Protein AF-A0A0N4VW31-F1 (afdb_monomer_lite)

Radius of gyration: 14.61 Å; chains: 1; bounding box: 34×26×41 Å

Foldseek 3Di:
DDKDKDKWKAFPVPRHTQDWDQCCPLDPPDRTDGDDDAQTKIKMKMAIVVAWAWAWKDKQNDIWGWDDPDRRRRITMTMDHRYPPDDDDVSDDDDIDIDIDTD

Organism: Haemonchus placei (NCBI:txid6290)

Sequence (103 aa):
RVLNISLYFSRSSTGEPVAFKVDGERFEGGSKTLKFSTNAKYKITLSSKPPAEFHHMHLAGCDLQLHTDDPKSGQYSTEWNTTGIDVCKKGARNNIGLILQVS

pLDDT: mean 90.2, std 7.41, range [69.06, 97.94]

InterPro domains:
  IPR029204 CB1 cannabinoid receptor-interacting protein 1 [PF15043] (3-102)
  IPR029204 CB1 cannabinoid receptor-interacting protein 1 [PTHR31952] (3-102)

Structure (mmCIF, N/CA/C/O backbone):
data_AF-A0A0N4VW31-F1
#
_entry.id   AF-A0A0N4VW31-F1
#
loop_
_atom_site.group_PDB
_atom_site.id
_atom_site.type_symbol
_atom_site.label_atom_id
_atom_site.label_alt_id
_atom_site.label_comp_id
_atom_site.label_asym_id
_atom_site.label_entity_id
_atom_site.label_seq_id
_atom_site.pdbx_PDB_ins_code
_atom_site.Cartn_x
_atom_site.Cartn_y
_atom_site.Cartn_z
_atom_site.occupancy
_atom_site.B_iso_or_equiv
_atom_site.auth_seq_id
_atom_site.auth_comp_id
_atom_site.auth_asym_id
_atom_site.auth_atom_id
_atom_site.pdbx_PDB_model_num
ATOM 1 N N . ARG A 1 1 ? 19.402 -13.123 -7.215 1.00 70.56 1 ARG A N 1
ATOM 2 C CA . ARG A 1 1 ? 19.283 -11.682 -7.556 1.00 70.56 1 ARG A CA 1
ATOM 3 C C . ARG A 1 1 ? 18.501 -11.020 -6.431 1.00 70.56 1 ARG A C 1
ATOM 5 O O . ARG A 1 1 ? 17.471 -11.564 -6.069 1.00 70.56 1 ARG A O 1
ATOM 12 N N . VAL A 1 2 ? 19.004 -9.942 -5.830 1.00 86.69 2 VAL A N 1
ATOM 13 C CA . VAL A 1 2 ? 18.296 -9.242 -4.741 1.00 86.69 2 VAL A CA 1
ATOM 14 C C . VAL A 1 2 ? 17.374 -8.191 -5.358 1.00 86.69 2 VAL A C 1
ATOM 16 O O . VAL A 1 2 ? 17.824 -7.417 -6.202 1.00 86.69 2 VAL A O 1
ATOM 19 N N . LEU A 1 3 ? 16.098 -8.191 -4.966 1.00 90.44 3 LEU A N 1
ATOM 20 C CA . LEU A 1 3 ? 15.106 -7.192 -5.360 1.00 90.44 3 LEU A CA 1
ATOM 21 C C . LEU A 1 3 ? 14.827 -6.291 -4.158 1.00 90.44 3 LEU A C 1
ATOM 23 O O . LEU A 1 3 ? 14.275 -6.745 -3.159 1.00 90.44 3 LEU A O 1
ATOM 27 N N . ASN A 1 4 ? 15.221 -5.024 -4.241 1.00 94.94 4 ASN A N 1
ATOM 28 C CA . ASN A 1 4 ? 14.899 -4.048 -3.208 1.00 94.94 4 ASN A CA 1
ATOM 29 C C . ASN A 1 4 ? 13.517 -3.476 -3.490 1.00 94.94 4 ASN A C 1
ATOM 31 O O . ASN A 1 4 ? 13.303 -2.904 -4.557 1.00 94.94 4 ASN A O 1
ATOM 35 N N . ILE A 1 5 ? 12.608 -3.612 -2.530 1.00 94.88 5 ILE A N 1
ATOM 36 C CA . ILE A 1 5 ? 11.237 -3.117 -2.620 1.00 94.88 5 ILE A CA 1
ATOM 37 C C . ILE A 1 5 ? 11.085 -1.961 -1.638 1.00 94.88 5 ILE A C 1
ATOM 39 O O . ILE A 1 5 ? 11.483 -2.065 -0.480 1.00 94.88 5 ILE A O 1
ATOM 43 N N . SER A 1 6 ? 10.527 -0.844 -2.092 1.00 95.38 6 SER A N 1
ATOM 44 C CA . SER A 1 6 ? 10.175 0.282 -1.229 1.00 95.38 6 SER A CA 1
ATOM 45 C C . SER A 1 6 ? 8.690 0.576 -1.352 1.00 95.38 6 SER A C 1
ATOM 47 O O . SER A 1 6 ? 8.169 0.748 -2.454 1.00 95.38 6 SER A O 1
ATOM 49 N N . LEU A 1 7 ? 8.028 0.631 -0.199 1.00 94.88 7 LEU A N 1
ATOM 50 C CA . LEU A 1 7 ? 6.617 0.955 -0.065 1.00 94.88 7 LEU A CA 1
ATOM 51 C C . LEU A 1 7 ? 6.475 2.281 0.657 1.00 94.88 7 LEU A C 1
ATOM 53 O O . LEU A 1 7 ? 7.103 2.513 1.690 1.00 94.88 7 LEU A O 1
ATOM 57 N N . TYR A 1 8 ? 5.609 3.122 0.123 1.00 95.88 8 TYR A N 1
ATOM 58 C CA . TYR A 1 8 ? 5.238 4.386 0.719 1.00 95.88 8 TYR A CA 1
ATOM 59 C C . TYR A 1 8 ? 3.730 4.421 0.911 1.00 95.88 8 TYR A C 1
ATOM 61 O O . TYR A 1 8 ? 2.983 4.095 -0.006 1.00 95.88 8 TYR A O 1
ATOM 69 N N . PHE A 1 9 ? 3.293 4.827 2.098 1.00 96.56 9 PHE A N 1
ATOM 70 C CA . PHE A 1 9 ? 1.885 4.923 2.458 1.00 96.56 9 PHE A CA 1
ATOM 71 C C . PHE A 1 9 ? 1.564 6.374 2.798 1.00 96.56 9 PHE A C 1
ATOM 73 O O . PHE A 1 9 ? 2.249 6.980 3.626 1.00 96.56 9 PHE A O 1
ATOM 80 N N . SER A 1 10 ? 0.497 6.914 2.220 1.00 97.50 10 SER A N 1
ATOM 81 C CA . SER A 1 10 ? -0.049 8.216 2.599 1.00 97.50 10 SER A CA 1
ATOM 82 C C . SER A 1 10 ? -1.566 8.180 2.689 1.00 97.50 10 SER A C 1
ATOM 84 O O . SER A 1 10 ? -2.228 7.368 2.047 1.00 97.50 10 SER A O 1
ATOM 86 N N . ARG A 1 11 ? -2.145 9.041 3.523 1.00 97.25 11 ARG A N 1
ATOM 87 C CA . ARG A 1 11 ? -3.599 9.112 3.690 1.00 97.25 11 ARG A CA 1
ATOM 88 C C . ARG A 1 11 ? -4.222 9.730 2.436 1.00 97.25 11 ARG A C 1
ATOM 90 O O . ARG A 1 11 ? -3.857 10.846 2.083 1.00 97.25 11 ARG A O 1
ATOM 97 N N . SER A 1 12 ? -5.175 9.061 1.782 1.00 96.69 12 SER A N 1
ATOM 98 C CA . SER A 1 12 ? -5.752 9.547 0.513 1.00 96.69 12 SER A CA 1
ATOM 99 C C . SER A 1 12 ? -6.409 10.926 0.656 1.00 96.69 12 SER A C 1
ATOM 101 O O . SER A 1 12 ? -6.365 11.726 -0.270 1.00 96.69 12 SER A O 1
ATOM 103 N N . SER A 1 13 ? -6.992 11.226 1.821 1.00 94.94 13 SER A N 1
ATOM 104 C CA . SER A 1 13 ? -7.706 12.486 2.069 1.00 94.94 13 SER A CA 1
ATOM 105 C C . SER A 1 13 ? -6.799 13.696 2.307 1.00 94.94 13 SER A C 1
ATOM 107 O O . SER A 1 13 ? -7.234 14.817 2.076 1.00 94.94 13 SER A O 1
ATOM 109 N N . THR A 1 14 ? -5.582 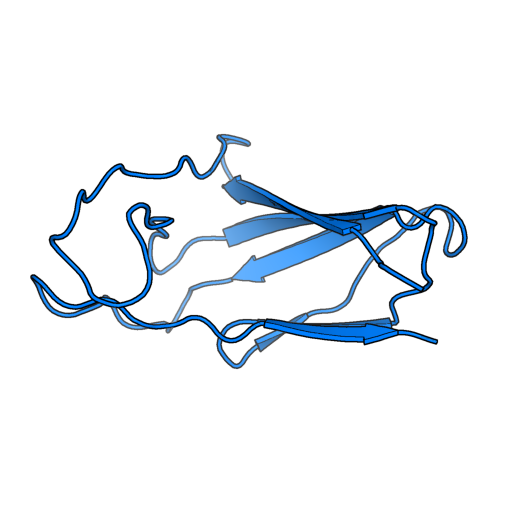13.493 2.823 1.00 95.56 14 THR A N 1
ATOM 110 C CA . THR A 1 14 ? -4.680 14.595 3.224 1.00 95.56 14 THR A CA 1
ATOM 111 C C . THR A 1 14 ? -3.327 14.565 2.518 1.00 95.56 14 THR A C 1
ATOM 113 O O . THR A 1 14 ? -2.598 15.547 2.556 1.00 95.56 14 THR A O 1
ATOM 116 N N . GLY A 1 15 ? -2.959 13.449 1.887 1.00 95.12 15 GLY A N 1
ATOM 117 C CA . GLY A 1 15 ? -1.627 13.221 1.324 1.00 95.12 15 GLY A CA 1
ATOM 118 C C . GLY A 1 15 ? -0.533 12.997 2.372 1.00 95.12 15 GLY A C 1
ATOM 119 O O . GLY A 1 15 ? 0.610 12.723 2.007 1.00 95.12 15 GLY A O 1
ATOM 120 N N . GLU A 1 16 ? -0.860 13.071 3.664 1.00 95.69 16 GLU A N 1
ATOM 121 C CA . GLU A 1 16 ? 0.121 12.974 4.743 1.00 95.69 16 GLU A CA 1
ATOM 122 C C . GLU A 1 16 ? 0.740 11.569 4.820 1.00 95.69 16 GLU A C 1
ATOM 124 O O . GLU A 1 16 ? 0.009 10.571 4.736 1.00 95.69 16 GLU A O 1
ATOM 129 N N . PRO A 1 17 ? 2.070 11.464 5.007 1.00 95.25 17 PRO A N 1
ATOM 130 C CA . PRO A 1 17 ? 2.754 10.184 5.130 1.00 95.25 17 PRO A CA 1
ATOM 131 C C . PRO A 1 17 ? 2.318 9.424 6.384 1.00 95.25 17 PRO A C 1
ATOM 133 O O . PRO A 1 17 ? 2.202 9.986 7.476 1.00 95.25 17 PRO A O 1
ATOM 136 N N . VAL A 1 18 ? 2.192 8.104 6.261 1.00 93.69 18 VAL A N 1
ATOM 137 C CA . VAL A 1 18 ? 2.137 7.221 7.429 1.00 93.69 18 VAL A CA 1
ATOM 138 C C . VAL A 1 18 ? 3.559 7.048 7.956 1.00 93.69 18 VAL A C 1
ATOM 140 O O . VAL A 1 18 ? 4.353 6.277 7.422 1.00 93.69 18 VAL A O 1
ATOM 143 N N . ALA A 1 19 ? 3.890 7.791 9.009 1.00 84.25 19 ALA A N 1
ATOM 144 C CA . ALA A 1 19 ? 5.200 7.719 9.641 1.00 84.25 19 ALA A CA 1
ATOM 145 C C . ALA A 1 19 ? 5.326 6.510 10.583 1.00 84.25 19 ALA A C 1
ATOM 147 O O . ALA A 1 19 ? 4.379 6.121 11.277 1.00 84.25 19 ALA A O 1
ATOM 148 N N . PHE A 1 20 ? 6.537 5.957 10.660 1.00 84.19 20 PHE A N 1
ATOM 149 C CA . PHE A 1 20 ? 6.883 4.970 11.677 1.00 84.19 20 PHE A CA 1
ATOM 150 C C . PHE A 1 20 ? 6.814 5.581 13.073 1.00 84.19 20 PHE A C 1
ATOM 152 O O . PHE A 1 20 ? 7.315 6.680 13.318 1.00 84.19 20 PHE A O 1
ATOM 159 N N . LYS A 1 21 ? 6.267 4.820 14.018 1.00 82.31 21 LYS A N 1
ATOM 160 C CA . LYS A 1 21 ? 6.457 5.075 15.443 1.00 82.31 21 LYS A CA 1
ATOM 161 C C . LYS A 1 21 ? 7.609 4.223 15.944 1.00 82.31 21 LYS A C 1
ATOM 163 O O . LYS A 1 21 ? 7.728 3.067 15.555 1.00 82.31 21 LYS A O 1
ATOM 168 N N . VAL A 1 22 ? 8.467 4.814 16.768 1.00 81.38 22 VAL A N 1
ATOM 169 C CA . VAL A 1 22 ? 9.527 4.082 17.464 1.00 81.38 22 VAL A CA 1
ATOM 170 C C . VAL A 1 22 ? 8.893 3.422 18.677 1.00 81.38 22 VAL A C 1
ATOM 172 O O . VAL A 1 22 ? 8.353 4.111 19.540 1.00 81.38 22 VAL A O 1
ATOM 175 N N . ASP A 1 23 ? 8.936 2.095 18.714 1.00 79.81 23 ASP A N 1
ATOM 176 C CA . ASP A 1 23 ? 8.377 1.301 19.808 1.00 79.81 23 ASP A CA 1
ATOM 177 C C . ASP A 1 23 ? 9.476 0.660 20.683 1.00 79.81 23 ASP A C 1
ATOM 179 O O . ASP A 1 23 ? 9.160 0.062 21.708 1.00 79.81 23 ASP A O 1
ATOM 183 N N . GLY A 1 24 ? 10.761 0.814 20.332 1.00 80.81 24 GLY A N 1
ATOM 184 C CA . GLY A 1 24 ? 11.874 0.205 21.074 1.00 80.81 24 GLY A CA 1
ATOM 185 C C . GLY A 1 24 ? 11.790 -1.322 21.035 1.00 80.81 24 GLY A C 1
ATOM 186 O O . GLY A 1 24 ? 11.440 -1.881 20.008 1.00 80.81 24 GLY A O 1
ATOM 187 N N . GLU A 1 25 ? 12.052 -2.004 22.146 1.00 78.69 25 GLU A N 1
ATOM 188 C CA . GLU A 1 25 ? 11.906 -3.471 22.250 1.00 78.69 25 GLU A CA 1
ATOM 189 C C . GLU A 1 25 ? 10.533 -3.894 22.794 1.00 78.69 25 GLU A C 1
ATOM 191 O O . GLU A 1 25 ? 10.347 -4.997 23.296 1.00 78.69 25 GLU A O 1
ATOM 196 N N . ARG A 1 26 ? 9.540 -2.999 22.727 1.00 74.12 26 ARG A N 1
ATOM 197 C CA . ARG A 1 26 ? 8.220 -3.236 23.322 1.00 74.12 26 ARG A CA 1
ATOM 198 C C . ARG A 1 26 ? 7.446 -4.380 22.660 1.00 74.12 26 ARG A C 1
ATOM 200 O O . ARG A 1 26 ? 6.578 -4.959 23.310 1.00 74.12 26 ARG A O 1
ATOM 207 N N . PHE A 1 27 ? 7.692 -4.652 21.380 1.00 75.81 27 PHE A N 1
ATOM 208 C CA . PHE A 1 27 ? 6.971 -5.663 20.611 1.00 75.81 27 PHE A CA 1
ATOM 209 C C . PHE A 1 27 ? 7.954 -6.598 19.909 1.00 75.81 27 PHE A C 1
ATOM 211 O O . PHE A 1 27 ? 8.936 -6.147 19.319 1.00 75.81 27 PHE A O 1
ATOM 218 N N . GLU A 1 28 ? 7.666 -7.898 19.942 1.00 69.06 28 GLU A N 1
ATOM 219 C CA . GLU A 1 28 ? 8.384 -8.875 19.126 1.00 69.06 28 GLU A CA 1
ATOM 220 C C . GLU A 1 28 ? 8.197 -8.559 17.632 1.00 69.06 28 GLU A C 1
ATOM 222 O O . GLU A 1 28 ? 7.107 -8.186 17.196 1.00 69.06 28 GLU A O 1
ATOM 227 N N . GLY A 1 29 ? 9.264 -8.702 16.840 1.00 69.25 29 GLY A N 1
ATOM 228 C CA . GLY A 1 29 ? 9.221 -8.523 15.382 1.00 69.25 29 GLY A CA 1
ATOM 229 C C . GLY A 1 29 ? 9.689 -7.161 14.854 1.00 69.25 29 GLY A C 1
ATOM 230 O O . GLY A 1 29 ? 9.792 -7.002 13.639 1.00 69.25 29 GLY A O 1
ATOM 231 N N . GLY A 1 30 ? 10.042 -6.198 15.715 1.00 70.44 30 GLY A N 1
ATOM 232 C CA . GLY A 1 30 ? 10.764 -5.001 15.273 1.00 70.44 30 GLY A CA 1
ATOM 233 C C . GLY A 1 30 ? 10.675 -3.796 16.204 1.00 70.44 30 GLY A C 1
ATOM 234 O O . GLY A 1 30 ? 9.807 -3.701 17.063 1.00 70.44 30 GLY A O 1
ATOM 235 N N . SER A 1 31 ? 11.564 -2.823 15.980 1.00 78.44 31 SER A N 1
ATOM 236 C CA . SER A 1 31 ? 11.651 -1.598 16.789 1.00 78.44 31 SER A CA 1
ATOM 237 C C . SER A 1 31 ? 10.753 -0.448 16.325 1.00 78.44 31 SER A C 1
ATOM 239 O O . SER A 1 31 ? 10.763 0.646 16.909 1.00 78.44 31 SER A O 1
ATOM 241 N N . LYS A 1 32 ? 9.988 -0.671 15.250 1.00 81.94 32 LYS A N 1
ATOM 242 C CA . LYS A 1 32 ? 9.138 0.331 14.607 1.00 81.94 32 LYS A CA 1
ATOM 243 C C . LYS A 1 32 ? 7.821 -0.281 14.140 1.00 81.94 32 LYS A C 1
ATOM 245 O O . LYS A 1 32 ? 7.824 -1.347 13.535 1.00 81.94 32 LYS A O 1
ATOM 250 N N . THR A 1 33 ? 6.724 0.453 14.314 1.00 85.31 33 THR A N 1
ATOM 251 C CA . THR A 1 33 ? 5.401 0.080 13.783 1.00 85.31 33 THR A CA 1
ATOM 252 C C . THR A 1 33 ? 4.831 1.204 12.914 1.00 85.31 33 THR A C 1
ATOM 254 O O . THR A 1 33 ? 4.939 2.384 13.260 1.00 85.31 33 THR A O 1
ATOM 257 N N . LEU A 1 34 ? 4.163 0.854 11.812 1.00 88.69 34 LEU A N 1
ATOM 258 C CA . LEU A 1 34 ? 3.272 1.769 11.089 1.00 88.69 34 LEU A CA 1
ATOM 259 C C . LEU A 1 34 ? 1.892 1.797 11.751 1.00 88.69 34 LEU A C 1
ATOM 261 O O . LEU A 1 34 ? 1.361 0.764 12.158 1.00 88.69 34 LEU A O 1
ATOM 265 N N . LYS A 1 35 ? 1.293 2.985 11.870 1.00 88.94 35 LYS A N 1
ATOM 266 C CA . LYS A 1 35 ? -0.008 3.150 12.528 1.00 88.94 35 LYS A CA 1
ATOM 267 C C . LYS A 1 35 ? -1.059 3.622 11.529 1.00 88.94 35 LYS A C 1
ATOM 269 O O . LYS A 1 35 ? -1.040 4.776 11.112 1.00 88.94 35 LYS A O 1
ATOM 274 N N . PHE A 1 36 ? -1.995 2.736 11.212 1.00 92.50 36 PHE A N 1
ATOM 275 C CA . PHE A 1 36 ? -3.132 3.024 10.343 1.00 92.50 36 PHE A CA 1
ATOM 276 C C . PHE A 1 36 ? -4.392 3.296 11.174 1.00 92.50 36 PHE A C 1
ATOM 278 O O . PHE A 1 36 ? -4.571 2.749 12.265 1.00 92.50 36 PHE A O 1
ATOM 285 N N . SER A 1 37 ? -5.248 4.178 10.671 1.00 92.50 37 SER A N 1
ATOM 286 C CA . SER A 1 37 ? -6.609 4.382 11.158 1.00 92.50 37 SER A CA 1
ATOM 287 C C . SER A 1 37 ? -7.532 3.375 10.479 1.00 92.50 37 SER A C 1
ATOM 289 O O . SER A 1 37 ? -7.346 3.065 9.302 1.00 92.50 37 SER A O 1
ATOM 291 N N . THR A 1 38 ? -8.543 2.903 11.200 1.00 92.00 38 THR A N 1
ATOM 292 C CA . THR A 1 38 ? -9.676 2.192 10.598 1.00 92.00 38 THR A CA 1
ATOM 293 C C . THR A 1 38 ? -10.598 3.196 9.904 1.00 92.00 38 THR A C 1
ATOM 295 O O . THR A 1 38 ? -10.523 4.397 10.189 1.00 92.00 38 THR A O 1
ATOM 298 N N . ASN A 1 39 ? -11.446 2.719 8.987 1.00 94.12 39 ASN A N 1
ATOM 299 C CA . ASN A 1 39 ? -12.373 3.562 8.218 1.00 94.12 39 ASN A CA 1
ATOM 300 C C . ASN A 1 39 ? -11.667 4.723 7.492 1.00 94.12 39 ASN A C 1
ATOM 302 O O . ASN A 1 39 ? -12.134 5.864 7.490 1.00 94.12 39 ASN A O 1
ATOM 306 N N . ALA A 1 40 ? -10.499 4.441 6.916 1.00 95.88 40 ALA A N 1
ATOM 307 C CA . ALA A 1 40 ? -9.687 5.401 6.188 1.00 95.88 40 ALA A CA 1
ATOM 308 C C . ALA A 1 40 ? -9.167 4.797 4.880 1.00 95.88 40 ALA A C 1
ATOM 310 O O . ALA A 1 40 ? -9.060 3.583 4.725 1.00 95.88 40 ALA A O 1
ATOM 311 N N . LYS A 1 41 ? -8.816 5.669 3.937 1.00 97.69 41 LYS A N 1
ATOM 312 C CA . LYS A 1 41 ? -8.206 5.292 2.661 1.00 97.69 41 LYS A CA 1
ATOM 313 C C . LYS A 1 41 ? -6.750 5.728 2.625 1.00 97.69 41 LYS A C 1
ATOM 315 O O . LYS A 1 41 ? -6.426 6.836 3.068 1.00 97.69 41 LYS A O 1
ATOM 320 N N . TYR A 1 42 ? -5.897 4.862 2.099 1.00 97.81 42 TYR A N 1
ATOM 321 C CA . TYR A 1 42 ? -4.468 5.093 1.964 1.00 97.81 42 TYR A CA 1
ATOM 322 C C . TYR A 1 42 ? -4.023 4.864 0.527 1.00 97.81 42 TYR A C 1
ATOM 324 O O . TYR A 1 42 ? -4.262 3.795 -0.028 1.00 97.81 42 TYR A O 1
ATOM 332 N N . LYS A 1 43 ? -3.303 5.831 -0.042 1.00 97.94 43 LYS A N 1
A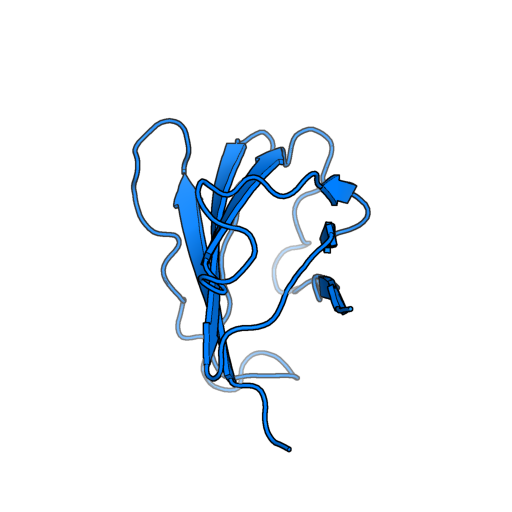TOM 333 C CA . LYS A 1 43 ? -2.527 5.616 -1.257 1.00 97.94 43 LYS A CA 1
ATOM 334 C C . LYS A 1 43 ? -1.255 4.863 -0.891 1.00 97.94 43 LYS A C 1
ATOM 336 O O . LYS A 1 43 ? -0.555 5.230 0.055 1.00 97.94 43 LYS A O 1
ATOM 341 N N . ILE A 1 44 ? -0.956 3.833 -1.667 1.00 97.44 44 ILE A N 1
ATOM 342 C CA . ILE A 1 44 ? 0.271 3.054 -1.56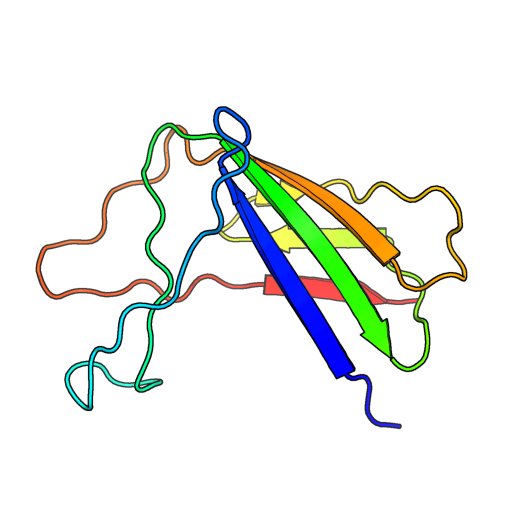9 1.00 97.44 44 ILE A CA 1
ATOM 343 C C . ILE A 1 44 ? 1.057 3.283 -2.850 1.00 97.44 44 ILE A C 1
ATOM 345 O O . ILE A 1 44 ? 0.508 3.131 -3.938 1.00 97.44 44 ILE A O 1
ATOM 349 N N . THR A 1 45 ? 2.333 3.624 -2.722 1.00 97.19 45 THR A N 1
ATOM 350 C CA . THR A 1 45 ? 3.282 3.654 -3.835 1.00 97.19 45 THR A CA 1
ATOM 351 C C . THR A 1 45 ? 4.296 2.538 -3.630 1.00 97.19 45 THR A C 1
ATOM 353 O O . THR A 1 45 ? 4.926 2.453 -2.576 1.00 97.19 45 THR A O 1
ATOM 356 N N . LEU A 1 46 ? 4.447 1.681 -4.630 1.00 97.06 46 LEU A N 1
ATOM 357 C CA . LEU A 1 46 ? 5.383 0.566 -4.673 1.00 97.06 46 LEU A CA 1
ATOM 358 C C . LEU A 1 46 ? 6.483 0.898 -5.678 1.00 97.06 46 LEU A C 1
ATOM 360 O O . LEU A 1 46 ? 6.200 1.313 -6.797 1.00 97.06 46 LEU A O 1
ATOM 364 N N . SER A 1 47 ? 7.733 0.683 -5.288 1.00 97.06 47 SER A N 1
ATOM 365 C CA . SER A 1 47 ? 8.885 0.829 -6.172 1.00 97.06 47 SER A CA 1
ATOM 366 C C . SER A 1 47 ? 9.858 -0.330 -6.000 1.00 97.06 47 SER A C 1
ATOM 368 O O . SER A 1 47 ? 9.998 -0.871 -4.899 1.00 97.06 47 SER A O 1
ATOM 370 N N . SER A 1 48 ? 10.542 -0.709 -7.077 1.00 96.81 48 SER A N 1
ATOM 371 C CA . SER A 1 48 ? 11.516 -1.801 -7.067 1.00 96.81 48 SER A CA 1
ATOM 372 C C . SER A 1 48 ? 12.841 -1.432 -7.728 1.00 96.81 48 SER A C 1
ATOM 374 O O . SER A 1 48 ? 12.891 -0.659 -8.687 1.00 96.81 48 SER A O 1
ATOM 376 N N . LYS A 1 49 ? 13.939 -1.974 -7.187 1.00 96.00 49 LYS A N 1
ATOM 377 C CA . LYS A 1 49 ? 15.293 -1.859 -7.744 1.00 96.00 49 LYS A CA 1
ATOM 378 C C . LYS A 1 49 ? 16.008 -3.219 -7.686 1.00 96.00 49 LYS A C 1
ATOM 380 O O . LYS A 1 49 ? 16.275 -3.698 -6.579 1.00 96.00 49 LYS A O 1
ATOM 385 N N . PRO A 1 50 ? 16.374 -3.829 -8.830 1.00 95.25 50 PRO A N 1
ATOM 386 C CA . PRO A 1 50 ? 16.078 -3.382 -10.201 1.00 95.25 50 PRO A CA 1
ATOM 387 C C . PRO A 1 50 ? 14.563 -3.367 -10.493 1.00 95.25 50 PRO A C 1
ATOM 389 O O . PRO A 1 50 ? 13.821 -3.974 -9.723 1.00 95.25 50 PRO A O 1
ATOM 392 N N . PRO A 1 51 ? 14.103 -2.696 -11.567 1.00 96.00 51 PRO A N 1
ATOM 393 C CA . PRO A 1 51 ? 12.692 -2.709 -11.936 1.00 96.00 51 PRO A CA 1
ATOM 394 C C . PRO A 1 51 ? 12.164 -4.133 -12.121 1.00 96.00 51 PRO A C 1
ATOM 396 O O . PRO A 1 51 ? 12.807 -4.954 -12.782 1.00 96.00 51 PRO A O 1
ATOM 399 N N . ALA A 1 52 ? 11.011 -4.408 -11.519 1.00 94.69 52 ALA A N 1
ATOM 400 C CA . ALA A 1 52 ? 10.261 -5.647 -11.655 1.00 94.69 52 ALA A CA 1
ATOM 401 C C . ALA A 1 52 ? 8.813 -5.343 -12.055 1.00 94.69 52 ALA A C 1
ATOM 403 O O . ALA A 1 52 ? 8.255 -4.316 -11.656 1.00 94.69 52 ALA A O 1
ATOM 404 N N . GLU A 1 53 ? 8.217 -6.236 -12.840 1.00 94.81 53 GLU A N 1
ATOM 405 C CA . GLU A 1 53 ? 6.819 -6.133 -13.242 1.00 94.81 53 GLU A CA 1
ATOM 406 C C . GLU A 1 53 ? 5.935 -6.796 -12.183 1.00 94.81 53 GLU A C 1
ATOM 408 O O . GLU A 1 53 ? 6.138 -7.962 -11.839 1.00 94.81 53 GLU A O 1
ATOM 413 N N . PHE A 1 54 ? 4.990 -6.034 -11.627 1.00 93.50 54 PHE A N 1
ATOM 414 C CA . PHE A 1 54 ? 4.073 -6.509 -10.593 1.00 93.50 54 PHE A CA 1
ATOM 415 C C . PHE A 1 54 ? 2.637 -6.467 -11.107 1.00 93.50 54 PHE A C 1
ATOM 417 O O . PHE A 1 54 ? 2.201 -5.455 -11.652 1.00 93.50 54 PHE A O 1
ATOM 424 N N . HIS A 1 55 ? 1.879 -7.535 -10.866 1.00 86.75 55 HIS A N 1
ATOM 425 C CA . HIS A 1 55 ? 0.486 -7.627 -11.326 1.00 86.75 55 HIS A CA 1
ATOM 426 C C . HIS A 1 55 ? -0.533 -7.516 -10.197 1.00 86.75 55 HIS A C 1
ATOM 428 O O . HIS A 1 55 ? -1.574 -6.881 -10.356 1.00 86.75 55 HIS A O 1
ATOM 434 N N . HIS A 1 56 ? -0.223 -8.110 -9.044 1.00 88.69 56 HIS A N 1
ATOM 435 C CA . HIS A 1 56 ? -1.146 -8.205 -7.921 1.00 88.69 56 HIS A CA 1
ATOM 436 C C . HIS A 1 56 ? -0.446 -7.871 -6.608 1.00 88.69 56 HIS A C 1
ATOM 438 O O . HIS A 1 56 ? 0.689 -8.295 -6.362 1.00 88.69 56 HIS A O 1
ATOM 444 N N . MET A 1 57 ? -1.155 -7.129 -5.760 1.00 95.50 57 MET A N 1
ATOM 445 C CA . MET A 1 57 ? -0.801 -6.911 -4.366 1.00 95.50 57 MET A CA 1
ATOM 446 C C . MET A 1 57 ? -1.931 -7.452 -3.496 1.00 95.50 57 MET A C 1
ATOM 448 O O . MET A 1 57 ? -3.071 -7.032 -3.646 1.0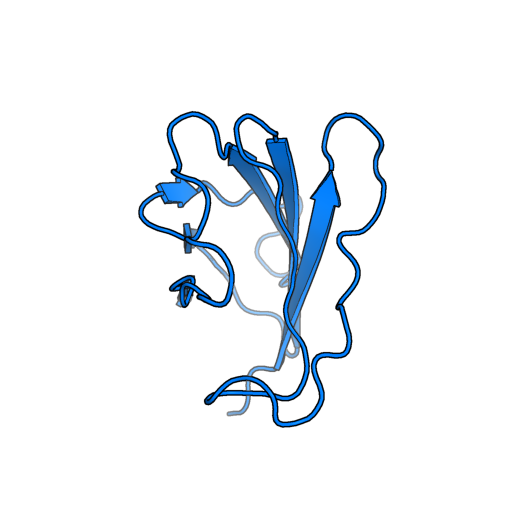0 95.50 57 MET A O 1
ATOM 452 N N . HIS A 1 58 ? -1.609 -8.338 -2.561 1.00 95.38 58 HIS A N 1
ATOM 453 C CA . HIS A 1 58 ? -2.524 -8.722 -1.493 1.00 95.38 58 HIS A CA 1
ATOM 454 C C . HIS A 1 58 ? -2.017 -8.127 -0.181 1.00 95.38 58 HIS A C 1
ATOM 456 O O . HIS A 1 58 ? -0.892 -8.412 0.237 1.00 95.38 58 HIS A O 1
ATOM 462 N N . LEU A 1 59 ? -2.823 -7.278 0.454 1.00 93.94 59 LEU A N 1
ATOM 463 C CA . LEU A 1 59 ? -2.462 -6.562 1.674 1.00 93.94 59 LEU A CA 1
ATOM 464 C C . LEU A 1 59 ? -3.577 -6.692 2.707 1.00 93.94 59 LEU A C 1
ATOM 466 O O . LEU A 1 59 ? -4.706 -6.285 2.454 1.00 93.94 59 LEU A O 1
ATOM 470 N N . ALA A 1 60 ? -3.246 -7.204 3.893 1.00 89.19 60 ALA A N 1
ATOM 471 C CA . ALA A 1 60 ? -4.182 -7.292 5.021 1.00 89.19 60 ALA A CA 1
ATOM 472 C C . ALA A 1 60 ? -5.509 -8.023 4.707 1.00 89.19 60 ALA A C 1
ATOM 474 O O . ALA A 1 60 ? -6.547 -7.660 5.257 1.00 89.19 60 ALA A O 1
ATOM 475 N N . GLY A 1 61 ? -5.496 -9.031 3.829 1.00 88.88 61 GLY A N 1
ATOM 476 C CA . GLY A 1 61 ? -6.719 -9.722 3.403 1.00 88.88 61 GLY A CA 1
ATOM 477 C C . GLY A 1 61 ? -7.432 -9.072 2.211 1.00 88.88 61 GLY A C 1
ATOM 478 O O . GLY A 1 61 ? -8.463 -9.581 1.784 1.00 88.88 61 GLY A O 1
ATOM 479 N N . CYS A 1 62 ? -6.911 -7.969 1.668 1.00 91.81 62 CYS A N 1
ATOM 480 C CA . CYS A 1 62 ? -7.480 -7.273 0.518 1.00 91.81 62 CYS A CA 1
ATOM 481 C C . CYS A 1 62 ? -6.650 -7.525 -0.744 1.00 91.81 62 CYS A C 1
ATOM 483 O O . CYS A 1 62 ? -5.444 -7.272 -0.747 1.00 91.81 62 CYS A O 1
ATOM 485 N N . ASP A 1 63 ? -7.310 -7.928 -1.830 1.00 95.00 63 ASP A N 1
ATOM 486 C CA . ASP A 1 63 ? -6.720 -7.918 -3.168 1.00 95.00 63 ASP A CA 1
ATOM 487 C C . ASP A 1 63 ? -6.771 -6.502 -3.744 1.00 95.00 63 ASP A C 1
ATOM 489 O O . ASP A 1 63 ? -7.836 -5.899 -3.885 1.00 95.00 63 ASP A O 1
ATOM 493 N N . LEU A 1 64 ? -5.597 -5.958 -4.050 1.00 95.25 64 LEU A N 1
ATOM 494 C CA . LEU A 1 64 ? -5.400 -4.594 -4.511 1.00 95.25 64 LEU A CA 1
ATOM 495 C C . LEU A 1 64 ? -4.881 -4.601 -5.948 1.00 95.25 64 LEU A C 1
ATOM 497 O O . LEU A 1 64 ? -3.849 -5.203 -6.265 1.00 95.25 64 LEU A O 1
ATOM 501 N N . GLN A 1 65 ? -5.589 -3.885 -6.820 1.00 94.31 65 GLN A N 1
ATOM 502 C CA . GLN A 1 65 ? -5.143 -3.653 -8.188 1.00 94.31 65 GLN A CA 1
ATOM 503 C C . GLN A 1 65 ? -3.985 -2.653 -8.195 1.00 94.31 65 GLN A C 1
ATOM 505 O O . GLN A 1 65 ? -4.082 -1.578 -7.601 1.00 94.31 65 GLN A O 1
ATOM 510 N N . LEU A 1 66 ? -2.896 -3.003 -8.879 1.00 95.75 66 LEU A N 1
ATOM 511 C CA . LEU A 1 66 ? -1.761 -2.110 -9.087 1.00 95.75 66 LEU A CA 1
ATOM 512 C C . LEU A 1 66 ? -1.949 -1.305 -10.378 1.00 95.75 66 LEU A C 1
ATOM 514 O O . LEU A 1 66 ? -2.345 -1.841 -11.410 1.00 95.75 66 LEU A O 1
ATOM 518 N N . HIS A 1 67 ? -1.627 -0.017 -10.314 1.00 95.69 67 HIS A N 1
ATOM 519 C CA . HIS A 1 67 ? -1.680 0.922 -11.430 1.00 95.69 67 HIS A CA 1
ATOM 520 C C . HIS A 1 67 ? -0.287 1.486 -11.710 1.00 95.69 67 HIS A C 1
ATOM 522 O O . HIS A 1 67 ? 0.437 1.835 -10.776 1.00 95.69 67 HIS A O 1
ATOM 528 N N . THR A 1 68 ? 0.079 1.602 -12.983 1.00 95.62 68 THR A N 1
ATOM 529 C CA . THR A 1 68 ? 1.357 2.164 -13.430 1.00 95.62 68 THR A CA 1
ATOM 530 C C . THR A 1 68 ? 1.205 2.818 -14.799 1.00 95.62 68 THR A C 1
ATOM 532 O O . THR A 1 68 ? 0.377 2.378 -15.596 1.00 95.62 68 THR A O 1
ATOM 535 N N . ASP A 1 69 ? 2.022 3.836 -15.066 1.00 94.69 69 ASP A N 1
ATOM 536 C CA . ASP A 1 69 ? 2.140 4.461 -16.388 1.00 94.69 69 ASP A CA 1
ATOM 537 C C . ASP A 1 69 ? 3.111 3.684 -17.301 1.00 94.69 69 ASP A C 1
ATOM 539 O O . ASP A 1 69 ? 3.038 3.792 -18.523 1.00 94.69 69 ASP A O 1
ATOM 543 N N . ASP A 1 70 ? 4.011 2.881 -16.717 1.00 94.81 70 ASP A N 1
ATOM 544 C CA . ASP A 1 70 ? 4.974 2.036 -17.431 1.00 94.81 70 ASP A CA 1
ATOM 545 C C . ASP A 1 70 ? 5.258 0.745 -16.634 1.00 94.81 70 ASP A C 1
ATOM 547 O O . ASP A 1 70 ? 5.970 0.795 -15.620 1.00 94.81 70 ASP A O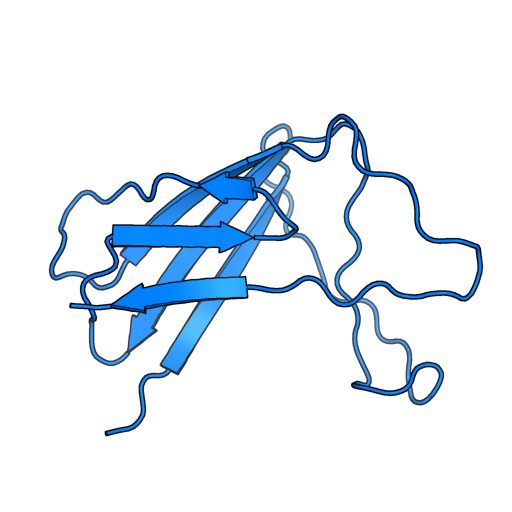 1
ATOM 551 N N . PRO A 1 71 ? 4.788 -0.429 -17.102 1.00 89.12 71 PRO A N 1
ATOM 552 C CA . PRO A 1 71 ? 5.035 -1.723 -16.457 1.00 89.12 71 PRO A CA 1
ATOM 553 C C . PRO A 1 71 ? 6.518 -2.055 -16.226 1.00 89.12 71 PRO A C 1
ATOM 555 O O . PRO A 1 71 ? 6.857 -2.761 -15.274 1.00 89.12 71 PRO A O 1
ATOM 558 N N . LYS A 1 72 ? 7.429 -1.501 -17.040 1.00 92.25 72 LYS A N 1
ATOM 559 C CA . LYS A 1 72 ? 8.877 -1.750 -16.941 1.00 92.25 72 LYS A CA 1
ATOM 560 C C . LYS A 1 72 ? 9.597 -0.811 -15.975 1.00 92.25 72 LYS A C 1
ATOM 562 O O . LYS A 1 72 ? 10.771 -1.034 -15.679 1.00 92.25 72 LYS A O 1
ATOM 567 N N . SER A 1 73 ? 8.919 0.209 -15.451 1.00 94.88 73 SER A N 1
ATOM 568 C CA . SER A 1 73 ? 9.502 1.193 -14.527 1.00 94.88 73 SER A CA 1
ATOM 569 C C . SER A 1 73 ? 9.774 0.632 -13.128 1.00 94.88 73 SER A C 1
ATOM 571 O O . SER A 1 73 ? 10.575 1.182 -12.364 1.00 94.88 73 SER A O 1
ATOM 573 N N . GLY A 1 74 ? 9.078 -0.448 -12.760 1.00 95.00 74 GLY A N 1
ATOM 574 C CA . GLY A 1 74 ? 9.068 -0.962 -11.397 1.00 95.00 74 GLY A CA 1
ATOM 575 C C . GLY A 1 74 ? 8.344 -0.054 -10.401 1.00 95.00 74 GLY A C 1
ATOM 576 O O . GLY A 1 74 ? 8.511 -0.278 -9.203 1.00 95.00 74 GLY A O 1
ATOM 577 N N . GLN A 1 75 ? 7.600 0.960 -10.871 1.00 97.38 75 GLN A N 1
ATOM 578 C CA . GLN A 1 75 ? 6.818 1.909 -10.075 1.00 97.38 75 GLN A CA 1
ATOM 579 C C . GLN A 1 75 ? 5.325 1.628 -10.232 1.00 97.38 75 GLN A C 1
ATOM 581 O O . GLN A 1 75 ? 4.819 1.557 -11.349 1.00 97.38 75 GLN A O 1
ATOM 586 N N . TYR A 1 76 ? 4.614 1.506 -9.118 1.00 97.69 76 TYR A N 1
ATOM 587 C CA . TYR A 1 76 ? 3.189 1.198 -9.088 1.00 97.69 76 TYR A CA 1
ATOM 588 C C . TYR A 1 76 ? 2.495 1.981 -7.980 1.00 97.69 76 TYR A C 1
ATOM 590 O O . TYR A 1 76 ? 3.118 2.403 -7.003 1.00 97.69 76 TYR A O 1
ATOM 598 N N . SER A 1 77 ? 1.183 2.141 -8.097 1.00 97.12 77 SER A N 1
ATOM 599 C CA . SER A 1 77 ? 0.352 2.662 -7.021 1.00 97.12 77 SER A CA 1
ATOM 600 C C . SER A 1 77 ? -0.975 1.931 -6.900 1.00 97.12 77 SER A C 1
ATOM 602 O O . SER A 1 77 ? -1.447 1.315 -7.849 1.00 97.12 77 SER A O 1
ATOM 604 N N . THR A 1 78 ? -1.564 1.986 -5.712 1.00 97.50 78 THR A N 1
ATOM 605 C CA . THR A 1 78 ? -2.888 1.432 -5.420 1.00 97.50 78 THR A CA 1
ATOM 606 C C . THR A 1 78 ? -3.531 2.185 -4.253 1.00 97.50 78 THR A C 1
ATOM 608 O O . THR A 1 78 ? -2.868 2.990 -3.591 1.00 97.50 78 THR A O 1
ATOM 611 N N . GLU A 1 79 ? -4.818 1.953 -4.001 1.00 97.31 79 GLU A N 1
ATOM 612 C CA . GLU A 1 79 ? -5.531 2.468 -2.831 1.00 97.31 79 GLU A CA 1
ATOM 613 C C . GLU A 1 79 ? -5.968 1.310 -1.932 1.00 97.31 79 GLU A C 1
ATOM 615 O O . GLU A 1 79 ? -6.612 0.365 -2.380 1.00 97.31 79 GLU A O 1
ATOM 620 N N . TRP A 1 80 ? -5.661 1.415 -0.642 1.00 96.81 80 TRP A N 1
ATOM 621 C CA . TRP A 1 80 ? -6.123 0.486 0.380 1.00 96.81 80 TRP A CA 1
ATOM 622 C C . TRP A 1 80 ? -7.166 1.150 1.279 1.00 96.81 80 TRP A C 1
ATOM 624 O O . TRP A 1 80 ? -6.920 2.208 1.866 1.00 96.81 80 TRP A O 1
ATOM 634 N N . ASN A 1 81 ? -8.336 0.521 1.390 1.00 96.00 81 ASN A N 1
ATOM 635 C CA . ASN A 1 81 ? -9.441 0.967 2.229 1.00 96.00 81 ASN A CA 1
ATOM 636 C C . ASN A 1 81 ? -9.516 0.115 3.503 1.00 96.00 81 ASN A C 1
ATOM 638 O O . ASN A 1 81 ? -9.684 -1.098 3.428 1.00 96.00 81 ASN A O 1
ATOM 642 N N . THR A 1 82 ? -9.418 0.755 4.667 1.00 94.69 82 THR A N 1
ATOM 643 C CA . THR A 1 82 ? -9.444 0.093 5.980 1.00 94.69 82 THR A CA 1
ATOM 644 C C . THR A 1 82 ? -10.831 0.079 6.628 1.00 94.69 82 THR A C 1
ATOM 646 O O . THR A 1 82 ? -10.958 -0.215 7.820 1.00 94.69 82 THR A O 1
ATOM 649 N N . THR A 1 83 ? -11.886 0.431 5.890 1.00 93.38 83 THR A N 1
ATOM 650 C CA . THR A 1 83 ? -13.267 0.273 6.363 1.00 93.38 83 THR A CA 1
ATOM 651 C C . THR A 1 83 ? -13.570 -1.197 6.638 1.00 93.38 83 THR A C 1
ATOM 653 O O . THR A 1 83 ? -13.315 -2.056 5.801 1.00 93.38 83 THR A O 1
ATOM 656 N N . GLY A 1 84 ? -14.116 -1.481 7.822 1.00 87.88 84 GLY A N 1
ATOM 657 C CA . GLY A 1 84 ? -14.415 -2.848 8.265 1.00 87.88 84 GLY A CA 1
ATOM 658 C C . GLY A 1 84 ? -13.221 -3.618 8.841 1.00 87.88 84 GLY A C 1
ATOM 659 O O . GLY A 1 84 ? -13.402 -4.742 9.293 1.00 87.88 84 GLY A O 1
ATOM 660 N N . ILE A 1 85 ? -12.020 -3.027 8.875 1.00 89.69 85 ILE A N 1
ATOM 661 C CA . ILE A 1 85 ? -10.873 -3.601 9.590 1.00 89.69 85 ILE A CA 1
ATOM 662 C C . ILE A 1 85 ? -10.935 -3.170 11.057 1.00 89.69 85 ILE A C 1
ATOM 664 O O . ILE A 1 85 ? -10.974 -1.974 11.357 1.00 89.69 85 ILE A O 1
ATOM 668 N N . ASP A 1 86 ? -10.903 -4.139 11.969 1.00 88.00 86 ASP A N 1
ATOM 669 C CA . ASP A 1 86 ? -10.957 -3.886 13.407 1.00 88.00 86 ASP A CA 1
ATOM 670 C C . ASP A 1 86 ? -9.677 -3.246 13.960 1.00 88.00 86 ASP A C 1
ATOM 672 O O . ASP A 1 86 ? -8.550 -3.507 13.526 1.00 88.00 86 ASP A O 1
ATOM 676 N N . VAL A 1 87 ? -9.847 -2.419 14.994 1.00 86.75 87 VAL A N 1
ATOM 677 C CA . VAL A 1 87 ? -8.731 -1.810 15.725 1.00 86.75 87 VAL A CA 1
ATOM 678 C C . VAL A 1 87 ? -7.998 -2.888 16.531 1.00 86.75 87 VAL A C 1
ATOM 680 O O . VAL A 1 87 ? -8.618 -3.676 17.245 1.00 86.75 87 VAL A O 1
ATOM 683 N N . CYS A 1 88 ? -6.661 -2.884 16.502 1.00 84.19 88 CYS A N 1
ATOM 684 C CA . CYS A 1 88 ? -5.869 -3.737 17.391 1.00 84.19 88 CYS A CA 1
ATOM 685 C C . CYS A 1 88 ? -6.212 -3.471 18.867 1.00 84.19 88 CYS A C 1
ATOM 687 O O . CYS A 1 88 ? -6.305 -2.317 19.298 1.00 84.19 88 CYS A O 1
ATOM 689 N N . LYS A 1 89 ? -6.296 -4.536 19.676 1.00 85.25 89 LYS A N 1
ATOM 690 C CA . LYS A 1 89 ? -6.416 -4.410 21.137 1.00 85.25 89 LYS A CA 1
ATOM 691 C C . LYS A 1 89 ? -5.273 -3.552 21.695 1.00 85.25 89 LYS A C 1
ATOM 693 O O . LYS A 1 89 ? -4.156 -3.546 21.174 1.00 85.25 89 LYS A O 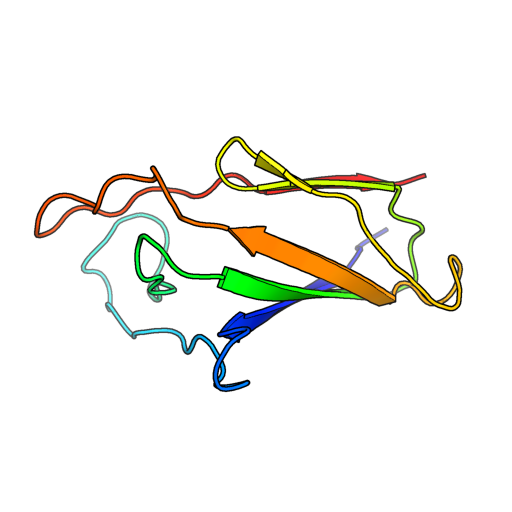1
ATOM 698 N N . LYS A 1 90 ? -5.536 -2.818 22.780 1.00 80.19 90 LYS A N 1
ATOM 699 C CA . LYS A 1 90 ? -4.518 -1.983 23.434 1.00 80.19 90 LYS A CA 1
ATOM 700 C C . LYS A 1 90 ? -3.315 -2.845 23.829 1.00 80.19 90 LYS A C 1
ATOM 702 O O . LYS A 1 90 ? -3.473 -3.842 24.519 1.00 80.19 90 LYS A O 1
ATOM 707 N N . GLY A 1 91 ? -2.120 -2.433 23.406 1.00 77.25 91 GLY A N 1
ATOM 708 C CA . GLY A 1 91 ? -0.886 -3.180 23.667 1.00 77.25 91 GLY A CA 1
ATOM 709 C C . GLY A 1 91 ? -0.651 -4.374 22.737 1.00 77.25 91 GLY A C 1
ATOM 710 O O . GLY A 1 91 ? 0.353 -5.047 22.911 1.00 77.25 91 GLY A O 1
ATOM 711 N N . ALA A 1 92 ? -1.517 -4.609 21.748 1.00 80.44 92 ALA A N 1
ATOM 712 C CA . ALA A 1 92 ? -1.310 -5.610 20.709 1.00 80.44 92 ALA A CA 1
ATOM 713 C C . ALA A 1 92 ? -0.896 -4.962 19.379 1.00 80.44 92 ALA A C 1
ATOM 715 O O . ALA A 1 92 ? -1.189 -3.789 19.107 1.00 80.44 92 ALA A O 1
ATOM 716 N N . ARG A 1 93 ? -0.235 -5.758 18.538 1.00 79.69 93 ARG A N 1
ATOM 717 C CA . ARG A 1 93 ? 0.105 -5.439 17.151 1.00 79.69 93 ARG A CA 1
ATOM 718 C C . ARG A 1 93 ? -0.350 -6.580 16.257 1.00 79.69 93 ARG A C 1
ATOM 720 O O . ARG A 1 93 ? -0.190 -7.740 16.616 1.00 79.69 93 ARG A O 1
ATOM 727 N N . ASN A 1 94 ? -0.909 -6.223 15.107 1.00 79.12 94 ASN A N 1
ATOM 728 C CA . ASN A 1 94 ? -1.227 -7.182 14.063 1.00 79.12 94 ASN A CA 1
ATOM 729 C C . ASN A 1 94 ? -0.108 -7.145 13.028 1.00 79.12 94 ASN A C 1
ATOM 731 O O . ASN A 1 94 ? 0.282 -6.063 12.580 1.00 79.12 94 ASN A O 1
ATOM 735 N N . ASN A 1 95 ? 0.361 -8.320 12.623 1.00 80.62 95 ASN A N 1
ATOM 736 C CA . ASN A 1 95 ? 1.198 -8.435 11.441 1.00 80.62 95 ASN A CA 1
ATOM 737 C C . ASN A 1 95 ? 0.301 -8.291 10.216 1.00 80.62 95 ASN A C 1
ATOM 739 O O . ASN A 1 95 ? -0.667 -9.033 10.053 1.00 80.62 95 ASN A O 1
ATOM 743 N N . ILE A 1 96 ? 0.612 -7.314 9.371 1.00 82.25 96 ILE A N 1
ATOM 744 C CA . ILE A 1 96 ? -0.074 -7.138 8.098 1.00 82.25 96 ILE A CA 1
ATOM 745 C C . ILE A 1 96 ? 0.721 -7.910 7.050 1.00 82.25 96 ILE A C 1
ATOM 747 O O . ILE A 1 96 ? 1.850 -7.542 6.729 1.00 82.25 96 ILE A O 1
ATOM 751 N N . GLY A 1 97 ? 0.135 -8.993 6.541 1.00 86.81 97 GLY A N 1
ATOM 752 C CA . GLY A 1 97 ? 0.706 -9.741 5.429 1.00 86.81 97 GLY A CA 1
ATOM 753 C C . GLY A 1 97 ? 0.679 -8.908 4.151 1.00 86.81 97 GLY A C 1
ATOM 754 O O . GLY A 1 97 ? -0.351 -8.315 3.823 1.00 86.81 97 GLY A O 1
ATOM 755 N N . LEU A 1 98 ? 1.810 -8.884 3.449 1.00 91.31 98 LEU A N 1
ATOM 756 C CA . LEU A 1 98 ? 1.947 -8.345 2.104 1.00 91.31 98 LEU A CA 1
ATOM 757 C C . LEU A 1 98 ? 2.425 -9.465 1.184 1.00 91.31 98 LEU A C 1
ATOM 759 O O . LEU A 1 98 ? 3.477 -10.056 1.426 1.00 91.31 98 LEU A O 1
ATOM 763 N N . ILE A 1 99 ? 1.684 -9.703 0.109 1.00 94.25 99 ILE A N 1
ATOM 764 C CA . ILE A 1 99 ? 2.084 -10.600 -0.973 1.00 94.25 99 ILE A CA 1
ATOM 765 C C . ILE A 1 99 ? 2.136 -9.776 -2.253 1.00 94.25 99 ILE A C 1
ATOM 767 O O . ILE A 1 99 ? 1.199 -9.044 -2.572 1.00 94.25 99 ILE A O 1
ATOM 771 N N . LEU A 1 100 ? 3.251 -9.889 -2.969 1.00 94.25 100 LEU A N 1
ATOM 772 C CA . LEU A 1 100 ? 3.462 -9.269 -4.270 1.00 94.25 100 LEU A CA 1
ATOM 773 C C . LEU A 1 100 ? 3.722 -10.370 -5.287 1.00 94.25 100 LEU A C 1
ATOM 775 O O . LEU A 1 100 ? 4.626 -11.184 -5.095 1.00 94.25 100 LEU A O 1
ATOM 779 N N . GLN A 1 101 ? 2.945 -10.376 -6.364 1.00 91.19 101 GLN A N 1
ATOM 780 C CA . GLN A 1 101 ? 3.184 -11.270 -7.488 1.00 91.19 101 GLN A CA 1
ATOM 781 C C . GLN A 1 101 ? 4.061 -10.569 -8.527 1.00 91.19 101 GLN A C 1
ATOM 783 O O . GLN A 1 101 ? 3.702 -9.493 -9.011 1.00 91.19 101 GLN A O 1
ATOM 788 N N . VAL A 1 102 ? 5.186 -11.206 -8.854 1.00 88.81 102 VAL A N 1
ATOM 789 C CA . VAL A 1 102 ? 6.188 -10.747 -9.827 1.00 88.81 102 VAL A CA 1
ATOM 790 C C . VAL A 1 102 ? 6.156 -11.660 -11.052 1.00 88.81 102 VAL A C 1
ATOM 792 O O . VAL A 1 102 ? 5.941 -12.864 -10.886 1.00 88.81 102 VAL A O 1
ATOM 795 N N . SER A 1 103 ? 6.391 -11.094 -12.236 1.00 80.88 103 SER A N 1
ATOM 796 C CA . SER A 1 103 ? 6.593 -11.833 -13.495 1.00 80.88 103 SER A CA 1
ATOM 797 C C . SER A 1 103 ? 8.058 -12.064 -13.848 1.00 80.88 103 SER A C 1
ATOM 799 O O . SER A 1 103 ? 8.914 -11.227 -13.472 1.00 80.88 103 SER A O 1
#

Secondary structure (DSSP, 8-state):
---EEEEEEEETTT--B-PEEE-TTSSTT-SEEE-PPSS-EEEEEEEEES---EEEEEETTEEEE-B-S-GGG-EEEEEEE-TTPPPPPTT------EEEEE-